Protein AF-A0A164ZZ01-F1 (afdb_monomer_lite)

Structure (mmCIF, N/CA/C/O backbone):
data_AF-A0A164ZZ01-F1
#
_entry.id   AF-A0A164ZZ01-F1
#
loop_
_atom_site.group_PDB
_atom_site.id
_atom_site.type_symbol
_atom_site.label_atom_id
_atom_site.label_alt_id
_atom_site.label_comp_id
_atom_site.label_asym_id
_atom_site.label_entity_id
_atom_site.label_seq_id
_atom_site.pdbx_PDB_ins_code
_atom_site.Cartn_x
_atom_site.Cartn_y
_atom_site.Cartn_z
_atom_site.occupancy
_atom_site.B_iso_or_equiv
_atom_site.auth_seq_id
_atom_site.auth_comp_id
_atom_site.auth_asym_id
_atom_site.auth_atom_id
_atom_site.pdbx_PDB_model_num
ATOM 1 N N . MET A 1 1 ? -37.940 -46.293 -14.835 1.00 43.34 1 MET A N 1
ATOM 2 C CA . MET A 1 1 ? -36.472 -46.206 -14.984 1.00 43.34 1 MET A CA 1
ATOM 3 C C . MET A 1 1 ? -36.149 -44.985 -15.825 1.00 43.34 1 MET A C 1
ATOM 5 O O . MET A 1 1 ? -36.596 -44.957 -16.956 1.00 43.34 1 MET A O 1
ATOM 9 N N . GLN A 1 2 ? -35.434 -44.001 -15.275 1.00 40.12 2 GLN A N 1
ATOM 10 C CA . GLN A 1 2 ? -34.323 -43.263 -15.903 1.00 40.12 2 GLN A CA 1
ATOM 11 C C . GLN A 1 2 ? -33.963 -42.081 -14.993 1.00 40.12 2 GLN A C 1
ATOM 13 O O . GLN A 1 2 ? -34.782 -41.224 -14.681 1.00 40.12 2 GLN A O 1
ATOM 18 N N . LYS A 1 3 ? -32.729 -42.126 -14.486 1.00 42.97 3 LYS A N 1
ATOM 19 C CA . LYS A 1 3 ? -32.091 -41.098 -13.666 1.00 42.97 3 LYS A CA 1
ATOM 20 C C . LYS A 1 3 ? -31.570 -40.012 -14.609 1.00 42.97 3 LYS A C 1
ATOM 22 O O . LYS A 1 3 ? -30.770 -40.336 -15.479 1.00 42.97 3 LYS A O 1
ATOM 27 N N . LEU A 1 4 ? -31.914 -38.751 -14.373 1.00 46.69 4 LEU A N 1
ATOM 28 C CA . LEU A 1 4 ? -31.167 -37.608 -14.900 1.00 46.69 4 LEU A CA 1
ATOM 29 C C . LEU A 1 4 ? -30.714 -36.758 -13.714 1.00 46.69 4 LEU A C 1
ATOM 31 O O . LEU A 1 4 ? -31.445 -35.939 -13.172 1.00 46.69 4 LEU A O 1
ATOM 35 N N . LYS A 1 5 ? -29.495 -37.054 -13.256 1.00 43.66 5 LYS A N 1
ATOM 36 C CA . LYS A 1 5 ? -28.729 -36.202 -12.349 1.00 43.66 5 LYS A CA 1
ATOM 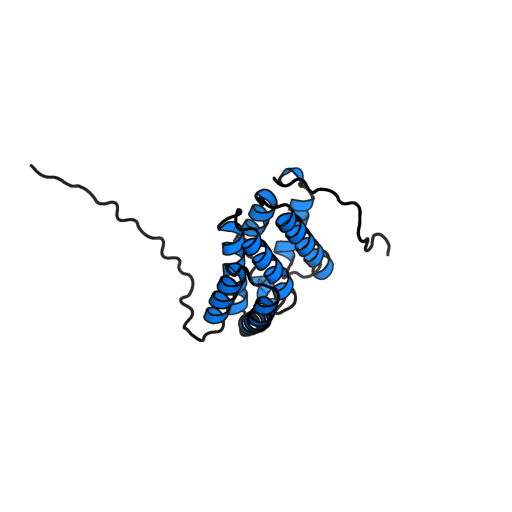37 C C . LYS A 1 5 ? -28.000 -35.186 -13.220 1.00 43.66 5 LYS A C 1
ATOM 39 O O . LYS A 1 5 ? -26.916 -35.481 -13.722 1.00 43.66 5 LYS A O 1
ATOM 44 N N . GLU A 1 6 ? -28.585 -34.013 -13.414 1.00 38.16 6 GLU A N 1
ATOM 45 C CA . GLU A 1 6 ? -27.848 -32.902 -14.003 1.00 38.16 6 GLU A CA 1
ATOM 46 C C . GLU A 1 6 ? -26.802 -32.417 -13.004 1.00 38.16 6 GLU A C 1
ATOM 48 O O . GLU A 1 6 ? -27.076 -31.865 -11.939 1.00 38.16 6 GLU A O 1
ATOM 53 N N . SER A 1 7 ? -25.558 -32.719 -13.352 1.00 38.09 7 SER A N 1
ATOM 54 C CA . SER A 1 7 ? -24.376 -32.244 -12.662 1.00 38.09 7 SER A CA 1
ATOM 55 C C . SER A 1 7 ? -24.237 -30.750 -12.919 1.00 38.09 7 SER A C 1
ATOM 57 O O . SER A 1 7 ? -23.853 -30.335 -14.013 1.00 38.09 7 SER A O 1
ATOM 59 N N . PHE A 1 8 ? -24.505 -29.936 -11.899 1.00 42.28 8 PHE A N 1
ATOM 60 C CA . PHE A 1 8 ? -24.096 -28.536 -11.883 1.00 42.28 8 PHE A CA 1
ATOM 61 C C . PHE A 1 8 ? -22.567 -28.475 -11.830 1.00 42.28 8 PHE A C 1
ATOM 63 O O . PHE A 1 8 ? -21.929 -28.437 -10.777 1.00 42.28 8 PHE A O 1
ATOM 70 N N . LYS A 1 9 ? -21.967 -28.517 -13.020 1.00 41.34 9 LYS A N 1
ATOM 71 C CA . LYS A 1 9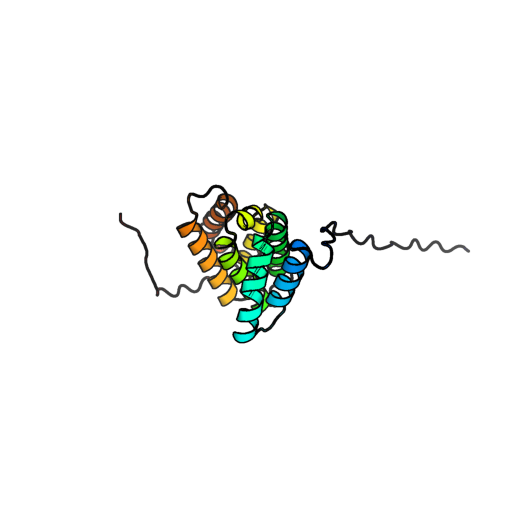 ? -20.549 -28.290 -13.252 1.00 41.34 9 LYS A CA 1
ATOM 72 C C . LYS A 1 9 ? -20.227 -26.871 -12.798 1.00 41.34 9 LYS A C 1
ATOM 74 O O . LYS A 1 9 ? -20.590 -25.893 -13.447 1.00 41.34 9 LYS A O 1
ATOM 79 N N . LYS A 1 10 ? -19.551 -26.803 -11.651 1.00 37.56 10 LYS A N 1
ATOM 80 C CA . LYS A 1 10 ? -18.859 -25.649 -11.076 1.00 37.56 10 LYS A CA 1
ATOM 81 C C . LYS A 1 10 ? -18.105 -24.921 -12.196 1.00 37.56 10 LYS A C 1
ATOM 83 O O . LYS A 1 10 ? -17.019 -25.334 -12.597 1.00 37.56 10 LYS A O 1
ATOM 88 N N . ARG A 1 11 ? -18.714 -23.868 -12.749 1.00 33.34 11 ARG A N 1
ATOM 89 C CA . ARG A 1 11 ? -18.047 -22.925 -13.650 1.00 33.34 11 ARG A CA 1
ATOM 90 C C . ARG A 1 11 ? -17.097 -22.122 -12.775 1.00 33.34 11 ARG A C 1
ATOM 92 O O . ARG A 1 11 ? -17.494 -21.159 -12.130 1.00 33.34 11 ARG A O 1
ATOM 99 N N . GLY A 1 12 ? -15.859 -22.603 -12.684 1.00 31.42 12 GLY A N 1
ATOM 100 C CA . GLY A 1 12 ? -14.754 -21.802 -12.191 1.00 31.42 12 GLY A CA 1
ATOM 101 C C . GLY A 1 12 ? -14.696 -20.546 -13.044 1.00 31.42 12 GLY A C 1
ATOM 102 O O . GLY A 1 12 ? -14.467 -20.631 -14.249 1.00 31.42 12 GLY A O 1
ATOM 103 N N . SER A 1 13 ? -14.980 -19.407 -12.418 1.00 36.00 13 SER A N 1
ATOM 104 C CA . SER A 1 13 ? -14.661 -18.097 -12.959 1.00 36.00 13 SER A CA 1
ATOM 105 C C . SER A 1 13 ? -13.179 -18.124 -13.305 1.00 36.00 13 SER A C 1
ATOM 107 O O . SER A 1 13 ? -12.333 -18.177 -12.414 1.00 36.00 13 SER A O 1
ATOM 109 N N . GLN A 1 14 ? -12.869 -18.193 -14.597 1.00 38.47 14 GLN A N 1
ATOM 110 C CA . GLN A 1 14 ? -11.520 -17.968 -15.076 1.00 38.47 14 GLN A CA 1
ATOM 111 C C . GLN A 1 14 ? -11.204 -16.511 -14.746 1.00 38.47 14 GLN A C 1
ATOM 113 O O . GLN A 1 14 ? -11.708 -15.598 -15.395 1.00 38.47 14 GLN A O 1
ATOM 118 N N . ASP A 1 15 ? -10.432 -16.300 -13.679 1.00 35.81 15 ASP A N 1
ATOM 119 C CA . ASP A 1 15 ? -9.693 -15.063 -13.471 1.00 35.81 15 ASP A CA 1
ATOM 120 C C . ASP A 1 15 ? -8.835 -14.863 -14.726 1.00 35.81 15 ASP A C 1
ATOM 122 O O . ASP A 1 15 ? -7.807 -15.516 -14.917 1.00 35.81 15 ASP A O 1
ATOM 126 N N . ILE A 1 16 ? -9.292 -13.981 -15.613 1.00 43.72 16 ILE A N 1
ATOM 127 C CA . ILE A 1 16 ? -8.494 -13.397 -16.691 1.00 43.72 16 ILE A CA 1
ATOM 128 C C . ILE A 1 16 ? -7.548 -12.392 -16.016 1.00 43.72 16 ILE A C 1
ATOM 130 O O . ILE A 1 16 ? -7.695 -11.179 -16.125 1.00 43.72 16 ILE A O 1
ATOM 134 N N . GLY A 1 17 ? -6.630 -12.914 -15.207 1.00 42.16 17 GLY A N 1
ATOM 135 C CA . GLY A 1 17 ? -5.393 -12.248 -14.842 1.00 42.16 17 GLY A CA 1
ATOM 136 C C . GLY A 1 17 ? -4.349 -12.754 -15.820 1.00 42.16 17 GLY A C 1
ATOM 137 O O . GLY A 1 17 ? -4.157 -13.965 -15.925 1.00 42.16 17 GLY A O 1
ATOM 138 N N . SER A 1 18 ? -3.769 -11.834 -16.586 1.00 46.38 18 SER A N 1
ATOM 139 C CA . SER A 1 18 ? -2.637 -12.041 -17.488 1.00 46.38 18 SER A CA 1
ATOM 140 C C . SER A 1 18 ? -1.753 -13.217 -17.046 1.00 46.38 18 SER A C 1
ATOM 142 O O . SER A 1 18 ? -1.205 -13.203 -15.944 1.00 46.38 18 SER A O 1
ATOM 144 N N . ARG A 1 19 ? -1.623 -14.260 -17.881 1.00 51.28 19 ARG A N 1
ATOM 145 C CA . ARG A 1 19 ? -0.542 -15.244 -17.720 1.00 51.28 19 ARG A CA 1
ATOM 146 C C . ARG A 1 19 ? 0.752 -14.526 -18.072 1.00 51.28 19 ARG A C 1
ATOM 148 O O . ARG A 1 19 ? 1.190 -14.573 -19.217 1.00 51.28 19 ARG A O 1
ATOM 155 N N . SER A 1 20 ? 1.326 -13.827 -17.105 1.00 53.22 20 SER A N 1
ATOM 156 C CA . SER A 1 20 ? 2.679 -13.312 -17.206 1.00 53.22 20 SER A CA 1
ATOM 157 C C . SER A 1 20 ? 3.626 -14.486 -17.460 1.00 53.22 20 SER A C 1
ATOM 159 O O . SER A 1 20 ? 3.575 -15.517 -16.782 1.00 53.22 20 SER A O 1
ATOM 161 N N . SER A 1 21 ? 4.438 -14.367 -18.509 1.00 58.34 21 SER A N 1
ATOM 162 C CA . SER A 1 21 ? 5.387 -15.414 -18.887 1.00 58.34 21 SER A CA 1
ATOM 163 C C . SER A 1 21 ? 6.488 -15.510 -17.822 1.00 58.34 21 SER A C 1
ATOM 165 O O . SER A 1 21 ? 6.903 -14.469 -17.302 1.00 58.34 21 SER A O 1
ATOM 167 N N . PRO A 1 22 ? 6.977 -16.713 -17.471 1.00 62.31 22 PRO A N 1
ATOM 168 C CA . PRO A 1 22 ? 8.126 -16.858 -16.577 1.00 62.31 22 PRO A CA 1
ATOM 169 C C . PRO A 1 22 ? 9.315 -16.030 -17.093 1.00 62.31 22 PRO A C 1
ATOM 171 O O . PRO A 1 22 ? 9.676 -16.166 -18.260 1.00 62.31 22 PRO A O 1
ATOM 174 N N . GLY A 1 23 ? 9.887 -15.161 -16.252 1.00 75.06 23 GLY A N 1
ATOM 175 C CA . GLY A 1 23 ? 10.978 -14.246 -16.627 1.00 75.06 23 GLY A CA 1
ATOM 176 C C . GLY A 1 23 ? 10.542 -12.901 -17.226 1.00 75.06 23 GLY A C 1
ATOM 177 O O . GLY A 1 23 ? 11.378 -12.177 -17.757 1.00 75.06 23 GLY A O 1
ATOM 178 N N . SER A 1 24 ? 9.247 -12.568 -17.176 1.00 91.12 24 SER A N 1
ATOM 179 C CA . SER A 1 24 ? 8.761 -11.201 -17.430 1.00 91.12 24 SER A CA 1
ATOM 180 C C . SER A 1 24 ? 8.698 -10.390 -16.128 1.00 9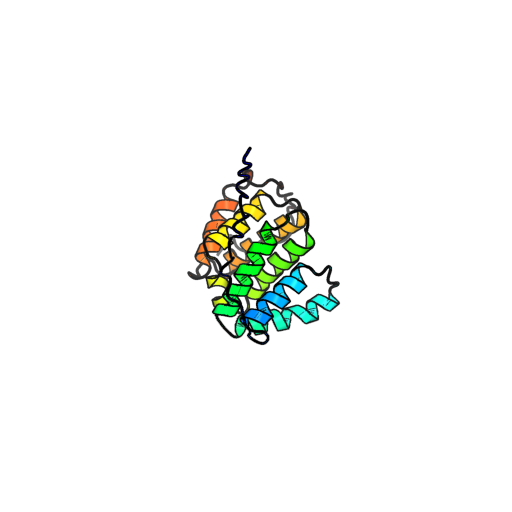1.12 24 SER A C 1
ATOM 182 O O . SER A 1 24 ? 8.375 -10.976 -15.088 1.00 91.12 24 SER A O 1
ATOM 184 N N . PRO A 1 25 ? 8.892 -9.055 -16.162 1.00 92.50 25 PRO A N 1
ATOM 185 C CA . PRO A 1 25 ? 8.758 -8.213 -14.972 1.00 92.50 25 PRO A CA 1
ATOM 186 C C . PRO A 1 25 ? 7.394 -8.338 -14.281 1.00 92.50 25 PRO A C 1
ATOM 188 O O . PRO A 1 25 ? 7.302 -8.328 -13.056 1.00 92.50 25 PRO A O 1
ATOM 191 N N . GLU A 1 26 ? 6.323 -8.534 -15.054 1.00 95.19 26 GLU A N 1
ATOM 192 C CA . GLU A 1 26 ? 4.970 -8.779 -14.550 1.00 95.19 26 GLU A CA 1
ATOM 193 C C . GLU A 1 26 ? 4.859 -10.121 -13.811 1.00 95.19 26 GLU A C 1
ATOM 195 O O . GLU A 1 26 ? 4.124 -10.246 -12.832 1.00 95.19 26 GLU A O 1
ATOM 200 N N . GLY A 1 27 ? 5.564 -11.153 -14.274 1.00 92.94 27 GLY A N 1
ATOM 201 C CA . GLY A 1 27 ? 5.607 -12.452 -13.601 1.00 92.94 27 GLY A CA 1
ATOM 202 C C . GLY A 1 27 ? 6.411 -12.381 -12.310 1.00 92.94 27 GLY A C 1
ATOM 203 O O . GLY A 1 27 ? 5.971 -12.873 -11.266 1.00 92.94 27 GLY A O 1
ATOM 204 N N . ASP A 1 28 ? 7.558 -11.714 -12.378 1.00 93.50 28 ASP A N 1
ATOM 205 C CA . ASP A 1 28 ? 8.488 -11.597 -11.264 1.00 93.50 28 ASP A CA 1
ATOM 206 C C . ASP A 1 28 ? 7.908 -10.740 -10.142 1.00 93.50 28 ASP A C 1
ATOM 208 O O . ASP A 1 28 ? 7.946 -11.153 -8.982 1.00 93.50 28 ASP A O 1
ATOM 212 N N . VAL A 1 29 ? 7.271 -9.607 -10.453 1.00 96.06 29 VAL A N 1
ATOM 213 C CA . VAL A 1 29 ? 6.630 -8.776 -9.426 1.00 96.06 29 VAL A CA 1
ATOM 214 C C . VAL A 1 29 ? 5.492 -9.528 -8.732 1.00 96.06 29 VAL A C 1
ATOM 216 O O . VAL A 1 29 ? 5.404 -9.517 -7.506 1.00 96.06 29 VAL A O 1
ATOM 219 N N . VAL A 1 30 ? 4.666 -10.277 -9.475 1.00 95.50 30 VAL A N 1
ATOM 220 C CA . VAL A 1 30 ? 3.573 -11.073 -8.892 1.00 95.50 30 VAL A CA 1
ATOM 221 C C . VAL A 1 30 ? 4.118 -12.154 -7.965 1.00 95.50 30 VAL A C 1
ATOM 223 O O . VAL A 1 30 ? 3.589 -12.347 -6.867 1.00 95.50 30 VAL A O 1
ATOM 226 N N . LYS A 1 31 ? 5.166 -12.862 -8.395 1.00 94.25 31 LYS A N 1
ATOM 227 C CA . LYS A 1 31 ? 5.814 -13.906 -7.598 1.00 94.25 31 LYS A CA 1
ATOM 228 C C . LYS A 1 31 ? 6.417 -13.319 -6.324 1.00 94.25 31 LYS A C 1
ATOM 230 O O . LYS A 1 31 ? 6.114 -13.806 -5.238 1.00 94.25 31 LYS A O 1
ATOM 235 N N . ASN A 1 32 ? 7.233 -12.276 -6.449 1.00 93.69 32 ASN A N 1
ATOM 236 C CA . ASN A 1 32 ? 7.980 -11.716 -5.329 1.00 93.69 32 ASN A CA 1
ATOM 237 C C . ASN A 1 32 ? 7.069 -11.013 -4.316 1.00 93.69 32 ASN A C 1
ATOM 239 O O . ASN A 1 32 ? 7.231 -11.242 -3.122 1.00 93.69 32 ASN A O 1
ATOM 243 N N . VAL A 1 33 ? 6.048 -10.265 -4.759 1.00 95.44 33 VAL A N 1
ATOM 244 C CA . VAL A 1 33 ? 5.060 -9.654 -3.849 1.00 95.44 33 VAL A CA 1
ATOM 245 C C . VAL A 1 33 ? 4.311 -10.724 -3.050 1.00 95.44 33 VAL A C 1
ATOM 247 O O . VAL A 1 33 ? 4.141 -10.578 -1.842 1.00 95.44 33 VAL A O 1
ATOM 250 N N . ARG A 1 34 ? 3.882 -11.826 -3.685 1.00 94.12 34 ARG A N 1
ATOM 251 C CA . ARG A 1 34 ? 3.205 -12.920 -2.963 1.00 94.12 34 ARG A CA 1
ATOM 252 C C . ARG A 1 34 ? 4.125 -13.580 -1.950 1.00 94.12 34 ARG A C 1
ATOM 254 O O . ARG A 1 34 ? 3.722 -13.729 -0.803 1.00 94.12 34 ARG A O 1
ATOM 261 N N . SER A 1 35 ? 5.338 -13.939 -2.364 1.00 92.50 35 SER A N 1
ATOM 262 C CA . SER A 1 35 ? 6.327 -14.546 -1.472 1.00 92.50 35 SER A CA 1
ATOM 263 C C . SER A 1 35 ? 6.625 -13.643 -0.279 1.00 92.50 35 SER A C 1
ATOM 265 O O . SER A 1 35 ? 6.585 -14.111 0.853 1.00 92.50 35 SER A O 1
ATOM 267 N N . PHE A 1 36 ? 6.823 -12.344 -0.512 1.00 92.44 36 PHE A N 1
ATOM 268 C CA . PHE A 1 36 ? 7.060 -11.368 0.546 1.00 92.44 36 PHE A CA 1
ATOM 269 C C . PHE A 1 36 ? 5.879 -11.277 1.522 1.00 92.44 36 PHE A C 1
ATOM 271 O O . PHE A 1 36 ? 6.056 -11.371 2.735 1.00 92.44 36 PHE A O 1
ATOM 278 N N . CYS A 1 37 ? 4.648 -11.175 1.019 1.00 93.19 37 CYS A N 1
ATOM 279 C CA . CYS A 1 37 ? 3.460 -11.114 1.870 1.00 93.19 37 CYS A CA 1
ATOM 280 C C . CYS A 1 37 ? 3.149 -12.432 2.601 1.00 93.19 37 CYS A C 1
ATOM 282 O O . CYS A 1 37 ? 2.541 -12.403 3.671 1.00 93.19 37 CYS A O 1
ATOM 284 N N . ASP A 1 38 ? 3.502 -13.587 2.037 1.00 89.25 38 ASP A N 1
ATOM 285 C CA . ASP A 1 38 ? 3.279 -14.891 2.671 1.00 89.25 38 ASP A CA 1
ATOM 286 C C . ASP A 1 38 ? 4.413 -15.302 3.619 1.00 89.25 38 ASP A C 1
ATOM 288 O O . ASP A 1 38 ? 4.202 -16.170 4.468 1.00 89.25 38 ASP A O 1
ATOM 292 N N . SER A 1 39 ? 5.585 -14.675 3.504 1.00 84.19 39 SER A N 1
ATOM 293 C CA . SER A 1 39 ? 6.708 -14.914 4.401 1.00 84.19 39 SER A CA 1
ATOM 294 C C . SER A 1 39 ? 6.414 -14.413 5.820 1.00 84.19 39 SER A C 1
ATOM 296 O O . SER A 1 39 ? 5.879 -13.323 6.026 1.00 84.19 39 SER A O 1
ATOM 298 N N . ASN A 1 40 ? 6.841 -15.190 6.816 1.00 68.38 40 ASN A N 1
ATOM 299 C CA . ASN A 1 40 ? 7.090 -14.688 8.172 1.00 68.38 40 ASN A CA 1
ATOM 300 C C . ASN A 1 40 ? 8.505 -14.088 8.246 1.00 68.38 40 ASN A C 1
ATOM 302 O O . ASN A 1 40 ? 9.191 -14.275 9.252 1.00 68.38 40 ASN A O 1
ATOM 306 N N . ALA A 1 41 ? 8.963 -13.480 7.145 1.00 55.00 41 ALA A N 1
ATOM 307 C CA . ALA A 1 41 ? 10.339 -13.057 6.952 1.00 55.00 41 ALA A CA 1
ATOM 308 C C . ALA A 1 41 ? 10.836 -12.325 8.198 1.00 55.00 41 ALA A C 1
ATOM 310 O O . ALA A 1 41 ? 10.277 -11.313 8.622 1.00 55.00 41 ALA A O 1
ATOM 311 N N . LYS A 1 42 ? 11.900 -12.870 8.794 1.00 58.06 42 LYS A N 1
ATOM 312 C CA . LYS A 1 42 ? 12.765 -12.088 9.675 1.00 58.06 42 LYS A CA 1
ATOM 313 C C . LYS A 1 42 ? 13.348 -10.946 8.829 1.00 58.06 42 LYS A C 1
ATOM 315 O O . LYS A 1 42 ? 13.456 -11.102 7.614 1.00 58.06 42 LYS A O 1
ATOM 320 N N . GLN A 1 43 ? 13.743 -9.840 9.460 1.00 59.53 43 GLN A N 1
ATOM 321 C CA . GLN A 1 43 ? 14.315 -8.652 8.794 1.00 59.53 43 GLN A CA 1
ATOM 322 C C . GLN A 1 43 ? 15.321 -8.978 7.668 1.00 59.53 43 GLN A C 1
ATOM 324 O O . GLN A 1 43 ? 15.368 -8.282 6.661 1.00 59.53 43 GLN A O 1
ATOM 329 N N . ASP A 1 44 ? 16.081 -10.065 7.798 1.00 59.09 44 ASP A N 1
ATOM 330 C CA . ASP A 1 44 ? 17.103 -10.473 6.830 1.00 59.09 44 ASP A CA 1
ATOM 331 C C . ASP A 1 44 ? 16.538 -10.934 5.470 1.00 59.09 44 ASP A C 1
ATOM 333 O O . ASP A 1 44 ? 17.163 -10.717 4.434 1.00 59.09 44 ASP A O 1
ATOM 337 N N . GLU A 1 45 ? 15.351 -11.551 5.438 1.00 61.62 45 GLU A N 1
ATOM 338 C CA . GLU A 1 45 ? 14.705 -11.975 4.185 1.00 61.62 45 GLU A CA 1
ATOM 339 C C . GLU A 1 45 ? 14.036 -10.791 3.469 1.00 61.62 45 GLU A C 1
ATOM 341 O O . GLU A 1 45 ? 14.017 -10.740 2.239 1.00 61.62 45 GLU A O 1
ATOM 346 N N . GLU A 1 46 ? 13.547 -9.800 4.220 1.00 63.47 46 GLU A N 1
ATOM 347 C CA . GLU A 1 46 ? 12.986 -8.554 3.680 1.00 63.47 46 GLU A CA 1
ATOM 348 C C . GLU A 1 46 ? 14.010 -7.796 2.820 1.00 63.47 46 GLU A C 1
ATOM 350 O O . GLU A 1 46 ? 13.674 -7.332 1.726 1.00 63.47 46 GLU A O 1
ATOM 355 N N . ILE A 1 47 ? 15.279 -7.777 3.245 1.00 68.94 47 ILE A N 1
ATOM 356 C CA . ILE A 1 47 ? 16.391 -7.161 2.501 1.00 68.94 47 ILE A CA 1
ATOM 357 C C . ILE A 1 47 ? 16.548 -7.779 1.100 1.00 68.94 47 ILE A C 1
ATOM 359 O O . ILE A 1 47 ? 16.923 -7.079 0.160 1.00 68.94 47 ILE A O 1
ATOM 363 N N . LEU A 1 48 ? 16.232 -9.068 0.931 1.00 78.88 48 LEU A N 1
ATOM 364 C CA . LEU A 1 48 ? 16.365 -9.759 -0.355 1.00 78.88 48 LEU A CA 1
ATOM 365 C C . LEU A 1 48 ? 15.200 -9.467 -1.307 1.00 78.88 48 LEU A C 1
ATOM 367 O O . LEU A 1 48 ? 15.403 -9.382 -2.517 1.00 78.88 48 LEU A O 1
ATOM 371 N N . PHE A 1 49 ? 13.978 -9.323 -0.787 1.00 81.62 49 PHE A N 1
ATOM 372 C CA . PHE A 1 49 ? 12.788 -9.157 -1.626 1.00 81.62 49 PHE A CA 1
ATOM 373 C C . PHE A 1 49 ? 12.595 -7.725 -2.115 1.00 81.62 49 PHE A C 1
ATOM 375 O O . PHE A 1 49 ? 12.219 -7.526 -3.272 1.00 81.62 49 PHE A O 1
ATOM 382 N N . LEU A 1 50 ? 12.814 -6.728 -1.253 1.00 89.56 50 LEU A N 1
ATOM 383 C CA . LEU A 1 50 ? 12.406 -5.353 -1.547 1.00 89.56 50 LEU A CA 1
ATOM 384 C C . LEU A 1 50 ? 13.089 -4.757 -2.791 1.00 89.56 50 LEU A C 1
ATOM 386 O O . LEU A 1 50 ? 12.359 -4.243 -3.643 1.00 89.56 50 LEU A O 1
ATOM 390 N N . PRO A 1 51 ? 14.422 -4.865 -2.981 1.00 91.94 51 PRO A N 1
ATOM 391 C CA . PRO A 1 51 ? 15.067 -4.347 -4.188 1.00 91.94 51 PRO A CA 1
ATOM 392 C C . PRO A 1 51 ? 14.521 -5.000 -5.462 1.00 91.94 51 PRO A C 1
ATOM 394 O O . PRO A 1 51 ? 14.226 -4.307 -6.431 1.00 91.94 51 PRO A O 1
ATOM 397 N N . VAL A 1 52 ? 14.297 -6.318 -5.427 1.00 92.69 52 VAL A N 1
ATOM 398 C CA . VAL A 1 52 ? 13.798 -7.095 -6.573 1.00 92.69 52 VAL A CA 1
ATOM 399 C C . VAL A 1 52 ? 12.355 -6.721 -6.919 1.00 92.69 52 VAL A C 1
ATOM 401 O O . VAL A 1 52 ? 12.001 -6.617 -8.092 1.00 92.69 52 VAL A O 1
ATOM 404 N N . ILE A 1 53 ? 11.503 -6.496 -5.913 1.00 95.81 53 ILE A N 1
ATOM 405 C CA . ILE A 1 53 ? 10.118 -6.058 -6.130 1.00 95.81 53 ILE A CA 1
ATOM 406 C C . ILE A 1 53 ? 10.091 -4.663 -6.759 1.00 95.81 53 ILE A C 1
ATOM 408 O O . ILE A 1 53 ? 9.347 -4.450 -7.717 1.00 95.81 53 ILE A O 1
ATOM 412 N N . VAL A 1 54 ? 10.893 -3.730 -6.238 1.00 96.44 54 VAL A N 1
ATOM 413 C CA . VAL A 1 54 ? 10.977 -2.359 -6.762 1.00 96.44 54 VAL A CA 1
ATOM 414 C C . VAL A 1 54 ? 11.510 -2.360 -8.192 1.00 96.44 54 VAL A C 1
ATOM 416 O O . VAL A 1 54 ? 10.922 -1.706 -9.052 1.00 96.44 54 VAL A O 1
ATOM 419 N N . GLU A 1 55 ? 12.564 -3.125 -8.477 1.00 95.81 55 GLU A N 1
ATOM 420 C CA . GLU A 1 55 ? 13.125 -3.264 -9.823 1.00 95.81 55 GLU A CA 1
ATOM 421 C C . GLU A 1 55 ? 12.083 -3.812 -10.809 1.00 95.81 55 GLU A C 1
ATOM 423 O O . GLU A 1 55 ? 11.812 -3.188 -11.837 1.00 95.81 55 GLU A O 1
ATOM 428 N N . ALA A 1 56 ? 11.415 -4.918 -10.461 1.00 96.00 56 ALA A N 1
ATOM 429 C CA . ALA A 1 56 ? 10.393 -5.521 -11.313 1.00 96.00 56 ALA A CA 1
ATOM 430 C C . ALA A 1 56 ? 9.194 -4.583 -11.541 1.00 96.00 56 ALA A C 1
ATOM 432 O O . ALA A 1 56 ? 8.710 -4.460 -12.665 1.00 96.00 56 ALA A O 1
ATOM 433 N N . ALA A 1 57 ? 8.733 -3.879 -10.501 1.00 97.25 57 ALA A N 1
ATOM 434 C CA . ALA A 1 57 ? 7.655 -2.898 -10.618 1.00 97.25 57 ALA A CA 1
ATOM 435 C C . ALA A 1 57 ? 8.062 -1.674 -11.458 1.00 97.25 57 ALA A C 1
ATOM 437 O O . ALA A 1 57 ? 7.223 -1.109 -12.159 1.00 97.25 57 ALA A O 1
ATOM 438 N N . SER A 1 58 ? 9.333 -1.271 -11.407 1.00 96.00 58 SER A N 1
ATOM 439 C CA . SER A 1 58 ? 9.865 -0.126 -12.160 1.00 96.00 58 SER A CA 1
ATOM 440 C C . SER A 1 58 ? 10.094 -0.434 -13.637 1.00 96.00 58 SER A C 1
ATOM 442 O O . SER A 1 58 ? 10.087 0.479 -14.461 1.00 96.00 58 SER A O 1
ATOM 444 N N . ALA A 1 59 ? 10.269 -1.710 -13.985 1.00 96.50 59 ALA A N 1
ATOM 445 C CA . ALA A 1 59 ? 10.563 -2.137 -15.348 1.00 96.50 59 ALA A CA 1
ATOM 446 C C . ALA A 1 59 ? 9.422 -1.858 -16.343 1.00 96.50 59 ALA A C 1
ATOM 448 O O . ALA A 1 59 ? 9.679 -1.663 -17.532 1.00 96.50 59 ALA A O 1
ATOM 449 N N . SER A 1 60 ? 8.160 -1.830 -15.895 1.00 95.62 60 SER A N 1
ATOM 450 C CA . SER A 1 60 ? 7.033 -1.461 -16.757 1.00 95.62 60 SER A CA 1
ATOM 451 C C . SER A 1 60 ? 5.826 -0.929 -15.961 1.00 95.62 60 SER A C 1
ATOM 453 O O . SER A 1 60 ? 5.567 -1.372 -14.838 1.00 95.62 60 SER A O 1
ATOM 455 N N . PRO A 1 61 ? 4.995 -0.039 -16.545 1.00 94.75 61 PRO A N 1
ATOM 456 C CA . PRO A 1 61 ? 3.730 0.370 -15.927 1.00 94.75 61 PRO A CA 1
ATOM 457 C C . PRO A 1 61 ? 2.762 -0.799 -15.684 1.00 94.75 61 PRO A C 1
ATOM 459 O O . PRO A 1 61 ? 1.942 -0.748 -14.767 1.00 94.75 61 PRO A O 1
ATOM 462 N N . THR A 1 62 ? 2.840 -1.850 -16.505 1.00 95.94 62 THR A N 1
ATOM 463 C CA . THR A 1 62 ? 2.018 -3.055 -16.349 1.00 95.94 62 THR A CA 1
ATOM 464 C C . THR A 1 62 ? 2.456 -3.846 -15.120 1.00 95.94 62 THR A C 1
ATOM 466 O O . THR A 1 62 ? 1.601 -4.249 -14.336 1.00 95.94 62 THR A O 1
ATOM 469 N N . ALA A 1 63 ? 3.761 -3.993 -14.887 1.00 97.56 63 ALA A N 1
ATOM 470 C CA . ALA A 1 63 ? 4.295 -4.660 -13.705 1.00 97.56 63 ALA A CA 1
ATO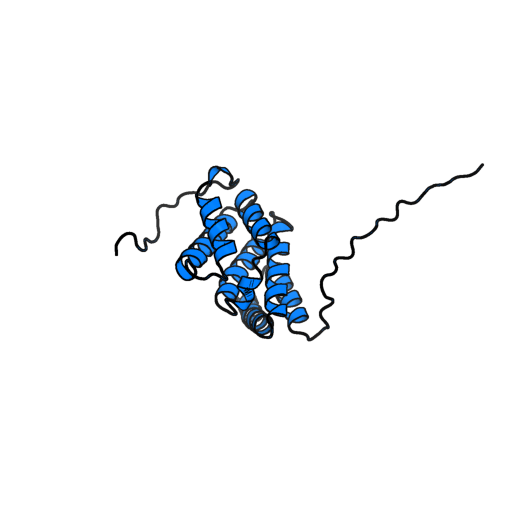M 471 C C . ALA A 1 63 ? 3.917 -3.913 -12.415 1.00 97.56 63 ALA A C 1
ATOM 473 O O . ALA A 1 63 ? 3.411 -4.525 -11.474 1.00 97.56 63 ALA A O 1
ATOM 474 N N . ALA A 1 64 ? 4.033 -2.581 -12.392 1.00 97.88 64 ALA A N 1
ATOM 475 C CA . ALA A 1 64 ? 3.560 -1.774 -11.263 1.00 97.88 64 ALA A CA 1
ATOM 476 C C . ALA A 1 64 ? 2.057 -1.987 -10.976 1.00 97.88 64 ALA A C 1
ATOM 478 O O . ALA A 1 64 ? 1.636 -2.103 -9.820 1.00 97.88 64 ALA A O 1
ATOM 479 N N . LYS A 1 65 ? 1.236 -2.104 -12.027 1.00 96.75 65 LYS A N 1
ATOM 480 C CA . LYS A 1 65 ? -0.201 -2.386 -11.899 1.00 96.75 65 LYS A CA 1
ATOM 481 C C . LYS A 1 65 ? -0.481 -3.801 -11.383 1.00 96.75 65 LYS A C 1
ATOM 483 O O . LYS A 1 65 ? -1.387 -3.978 -10.567 1.00 96.75 65 LYS A O 1
ATOM 488 N N . GLU A 1 66 ? 0.286 -4.796 -11.819 1.00 97.81 66 GLU A N 1
ATOM 489 C CA . GLU A 1 66 ? 0.203 -6.163 -11.293 1.00 97.81 66 GLU A CA 1
ATOM 490 C C . GLU A 1 66 ? 0.608 -6.221 -9.810 1.00 97.81 66 GLU A C 1
ATOM 492 O O . GLU A 1 66 ? -0.052 -6.899 -9.017 1.00 97.81 66 GLU A O 1
ATOM 497 N N . ALA A 1 67 ? 1.602 -5.434 -9.383 1.00 98.19 67 ALA A N 1
ATOM 498 C CA . ALA A 1 67 ? 1.946 -5.290 -7.967 1.00 98.19 67 ALA A CA 1
ATOM 499 C C . ALA A 1 67 ? 0.748 -4.775 -7.151 1.00 98.19 67 ALA A C 1
ATOM 501 O O . ALA A 1 67 ? 0.345 -5.403 -6.168 1.00 98.19 67 ALA A O 1
ATOM 502 N N . ALA A 1 68 ? 0.112 -3.686 -7.602 1.00 98.31 68 ALA A N 1
ATOM 503 C CA . ALA A 1 68 ? -1.082 -3.132 -6.960 1.00 98.31 68 ALA A CA 1
ATOM 504 C C . ALA A 1 68 ? -2.237 -4.151 -6.920 1.00 98.31 68 ALA A C 1
ATOM 506 O O . ALA A 1 68 ? -2.933 -4.280 -5.906 1.00 98.31 68 ALA A O 1
ATOM 507 N N . TYR A 1 69 ? -2.416 -4.927 -7.996 1.00 98.06 69 TYR A N 1
ATOM 508 C CA . TYR A 1 69 ? -3.406 -6.002 -8.067 1.00 98.06 69 TYR A CA 1
ATOM 509 C C . TYR A 1 69 ? -3.173 -7.091 -7.011 1.00 98.06 69 TYR A C 1
ATOM 511 O O . TYR A 1 69 ? -4.127 -7.536 -6.364 1.00 98.06 69 TYR A O 1
ATOM 519 N N . VAL A 1 70 ? -1.930 -7.533 -6.824 1.00 98.00 70 VAL A N 1
ATOM 520 C CA . VAL A 1 70 ? -1.602 -8.557 -5.827 1.00 98.00 70 VAL A CA 1
ATOM 521 C C . VAL A 1 70 ? -1.760 -8.002 -4.413 1.00 98.00 70 VAL A C 1
ATOM 523 O O . VAL A 1 70 ? -2.416 -8.645 -3.593 1.00 98.00 70 VAL A O 1
ATOM 526 N N . ILE A 1 71 ? -1.251 -6.797 -4.145 1.00 98.31 71 ILE A N 1
ATOM 527 C CA . ILE A 1 71 ? -1.346 -6.134 -2.835 1.00 98.31 71 ILE A CA 1
ATOM 528 C C . ILE A 1 71 ? -2.803 -6.043 -2.379 1.00 98.31 71 ILE A C 1
ATOM 530 O O . ILE A 1 71 ? -3.138 -6.525 -1.296 1.00 98.31 71 ILE A O 1
ATOM 534 N N . ARG A 1 72 ? -3.715 -5.533 -3.222 1.00 97.75 72 ARG A N 1
ATOM 535 C CA . ARG A 1 72 ? -5.134 -5.430 -2.834 1.00 97.75 72 ARG A CA 1
ATOM 536 C C . ARG A 1 72 ? -5.768 -6.787 -2.532 1.00 97.75 72 ARG A C 1
ATOM 538 O O . ARG A 1 72 ? -6.655 -6.871 -1.691 1.00 97.75 72 ARG A O 1
ATOM 545 N N . LYS A 1 73 ? -5.337 -7.855 -3.217 1.00 97.44 73 LYS A N 1
ATOM 546 C CA . LYS A 1 73 ? -5.836 -9.215 -2.970 1.00 97.44 73 LYS A CA 1
ATOM 547 C C . LYS A 1 73 ? -5.333 -9.732 -1.630 1.00 97.44 73 LYS A C 1
ATOM 549 O O . LYS A 1 73 ? -6.115 -10.353 -0.922 1.00 97.44 73 LYS A O 1
ATOM 554 N N . VAL A 1 74 ? -4.078 -9.460 -1.272 1.00 96.44 74 VAL A N 1
ATOM 555 C CA . VAL A 1 74 ? -3.517 -9.826 0.036 1.00 96.44 74 VAL A CA 1
ATOM 556 C C . VAL A 1 74 ? -4.278 -9.131 1.164 1.00 96.44 74 VAL A C 1
ATOM 558 O O . VAL A 1 74 ? -4.694 -9.810 2.101 1.00 96.44 74 VAL A O 1
ATOM 561 N N . LEU A 1 75 ? -4.537 -7.825 1.038 1.00 96.19 75 LEU A N 1
ATOM 562 C CA . LEU A 1 75 ? -5.230 -7.033 2.061 1.00 96.19 75 LEU A CA 1
ATOM 563 C C . LEU A 1 75 ? -6.592 -7.617 2.470 1.00 96.19 75 LEU A C 1
ATOM 565 O O . LEU A 1 75 ? -6.913 -7.644 3.657 1.00 96.19 75 LEU A O 1
ATOM 569 N N . VAL A 1 76 ? -7.368 -8.114 1.500 1.00 95.00 76 VAL A N 1
ATOM 570 C CA . VAL A 1 76 ? -8.745 -8.600 1.722 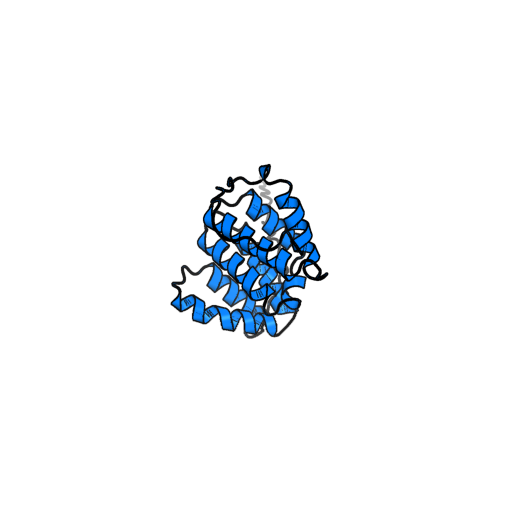1.00 95.00 76 VAL A CA 1
ATOM 571 C C . VAL A 1 76 ? -8.872 -10.123 1.830 1.00 95.00 76 VAL A C 1
ATOM 573 O O . VAL A 1 76 ? -9.968 -10.622 2.075 1.00 95.00 76 VAL A O 1
ATOM 576 N N . LYS A 1 77 ? -7.793 -10.890 1.610 1.00 91.06 77 LYS A N 1
ATOM 577 C CA . LYS A 1 77 ? -7.853 -12.364 1.552 1.00 91.06 77 LYS A CA 1
ATOM 578 C C . LYS A 1 77 ? -8.210 -12.984 2.899 1.00 91.06 77 LYS A C 1
ATOM 580 O O . LYS A 1 77 ? -9.065 -13.861 2.954 1.00 91.06 77 LYS A O 1
ATOM 585 N N . ASP A 1 78 ? -7.515 -12.573 3.956 1.00 84.75 78 ASP A N 1
ATOM 586 C CA . ASP A 1 78 ? -7.711 -13.102 5.303 1.00 84.75 78 ASP A CA 1
ATOM 587 C C . ASP A 1 78 ? -7.218 -12.096 6.352 1.00 84.75 78 ASP A C 1
ATOM 589 O O . ASP A 1 78 ? -6.020 -11.984 6.610 1.00 84.75 78 ASP A O 1
ATOM 593 N N . ALA A 1 79 ? -8.156 -11.390 6.989 1.00 80.44 79 ALA A N 1
ATOM 594 C CA . ALA A 1 79 ? -7.858 -10.406 8.031 1.00 80.44 79 ALA A CA 1
ATOM 595 C C . ALA A 1 79 ? -7.270 -11.014 9.320 1.00 80.44 79 ALA A C 1
ATOM 597 O O . ALA A 1 79 ? -6.890 -10.274 10.222 1.00 80.44 79 ALA A O 1
ATOM 598 N N . SER A 1 80 ? -7.209 -12.347 9.461 1.00 82.38 80 SER A N 1
ATOM 599 C CA . SER A 1 80 ? -6.488 -12.978 10.574 1.00 82.38 80 SER A CA 1
ATOM 600 C C . SER A 1 80 ? -4.968 -12.974 10.368 1.00 82.38 80 SER A C 1
ATOM 602 O O . SER A 1 80 ? -4.231 -12.967 11.354 1.00 82.38 80 SER A O 1
ATOM 604 N N . ARG A 1 81 ? -4.488 -12.882 9.119 1.00 86.31 81 ARG A N 1
ATOM 605 C CA . ARG A 1 81 ? -3.059 -12.878 8.769 1.00 86.31 81 ARG A CA 1
ATOM 606 C C . ARG A 1 81 ? -2.465 -11.470 8.862 1.00 86.31 81 ARG A C 1
ATOM 608 O O . ARG A 1 81 ? -2.152 -10.853 7.843 1.00 86.31 81 ARG A O 1
ATOM 615 N N . SER A 1 82 ? -2.289 -10.986 10.094 1.00 88.06 82 SER A N 1
ATOM 616 C CA . SER A 1 82 ? -1.735 -9.654 10.395 1.00 88.06 82 SER A CA 1
ATOM 617 C C . SER A 1 82 ? -0.435 -9.369 9.649 1.00 88.06 82 SER A C 1
ATOM 619 O O . SER A 1 82 ? -0.313 -8.316 9.032 1.00 88.06 82 SER A O 1
ATOM 621 N N . GLN A 1 83 ? 0.502 -10.322 9.649 1.00 90.94 83 GLN A N 1
ATOM 622 C CA . GLN A 1 83 ? 1.803 -10.157 9.000 1.00 90.94 83 GLN A CA 1
ATOM 623 C C . GLN A 1 83 ? 1.670 -9.934 7.490 1.00 90.94 83 GLN A C 1
ATOM 625 O O . GLN A 1 83 ? 2.294 -9.036 6.937 1.00 90.94 83 GLN A O 1
ATOM 630 N N . SER A 1 84 ? 0.803 -10.696 6.819 1.00 93.38 84 SER A N 1
ATOM 631 C CA . SER A 1 84 ? 0.589 -10.540 5.379 1.00 93.38 84 SER A CA 1
ATOM 632 C C . SER A 1 84 ? -0.015 -9.182 5.029 1.00 93.38 84 SER A C 1
ATOM 634 O O . SER A 1 84 ? 0.393 -8.570 4.043 1.00 93.38 84 SER A O 1
ATOM 636 N N . GLN A 1 85 ? -0.958 -8.688 5.839 1.00 94.38 85 GLN A N 1
ATOM 637 C CA . GLN A 1 85 ? -1.519 -7.347 5.661 1.00 94.38 85 GLN A CA 1
ATOM 638 C C . GLN A 1 85 ? -0.474 -6.263 5.938 1.00 94.38 85 GLN A C 1
ATOM 640 O O . GLN A 1 85 ? -0.359 -5.327 5.154 1.00 94.38 85 GLN A O 1
ATOM 645 N N . TYR A 1 86 ? 0.322 -6.416 6.997 1.00 94.75 86 TYR A N 1
ATOM 646 C CA . TYR A 1 86 ? 1.413 -5.503 7.329 1.00 94.75 86 TYR A CA 1
ATOM 647 C C . TYR A 1 86 ? 2.422 -5.392 6.178 1.00 94.75 86 TYR A C 1
ATOM 649 O O . TYR A 1 86 ? 2.696 -4.294 5.699 1.00 94.75 86 TYR A O 1
ATOM 657 N N . ASN A 1 87 ? 2.889 -6.530 5.657 1.00 94.69 87 ASN A N 1
ATOM 658 C CA . ASN A 1 87 ? 3.815 -6.584 4.525 1.00 94.69 87 ASN A CA 1
ATOM 659 C C . ASN A 1 87 ? 3.201 -5.942 3.270 1.00 94.69 87 ASN A C 1
ATOM 661 O O . ASN A 1 87 ? 3.871 -5.206 2.551 1.00 94.69 87 ASN A O 1
ATOM 665 N N . ALA A 1 88 ? 1.909 -6.165 3.013 1.00 96.81 88 ALA A N 1
ATOM 666 C CA . ALA A 1 88 ? 1.213 -5.518 1.903 1.00 96.81 88 ALA A CA 1
ATOM 667 C C . ALA A 1 88 ? 1.144 -3.988 2.066 1.00 96.81 88 ALA A C 1
ATOM 669 O O . ALA A 1 88 ? 1.371 -3.270 1.096 1.00 96.81 88 ALA A O 1
ATOM 670 N N . ILE A 1 89 ? 0.876 -3.482 3.275 1.00 97.38 89 ILE A N 1
ATOM 671 C CA . ILE A 1 89 ? 0.852 -2.039 3.581 1.00 97.38 89 ILE A CA 1
ATOM 672 C C . ILE A 1 89 ? 2.246 -1.423 3.428 1.00 97.38 89 ILE A C 1
ATOM 674 O O . ILE A 1 89 ? 2.385 -0.339 2.862 1.00 97.38 89 ILE A O 1
ATOM 678 N N . MET A 1 90 ? 3.287 -2.135 3.858 1.00 95.25 90 MET A N 1
ATOM 679 C CA . MET A 1 90 ? 4.670 -1.708 3.665 1.00 95.25 90 MET A CA 1
ATOM 680 C C . MET A 1 90 ? 4.995 -1.525 2.177 1.00 95.25 90 MET A C 1
ATOM 682 O O . MET A 1 90 ? 5.539 -0.492 1.787 1.00 95.25 90 MET A O 1
ATOM 686 N N . LEU A 1 91 ? 4.585 -2.476 1.330 1.00 97.38 91 LEU A N 1
ATOM 687 C CA . LEU A 1 91 ? 4.757 -2.356 -0.117 1.00 97.38 91 LEU A CA 1
ATOM 688 C C . LEU A 1 91 ? 3.978 -1.179 -0.714 1.00 97.38 91 LEU A C 1
ATOM 690 O O . LEU A 1 91 ? 4.462 -0.579 -1.666 1.00 97.38 91 LEU A O 1
ATOM 694 N N . ILE A 1 92 ? 2.815 -0.804 -0.164 1.00 98.31 92 ILE A N 1
ATOM 695 C CA . ILE A 1 92 ? 2.101 0.406 -0.610 1.00 98.31 92 ILE A CA 1
ATOM 696 C C . ILE A 1 92 ? 2.981 1.633 -0.416 1.00 98.31 92 ILE A C 1
ATOM 698 O O . ILE A 1 92 ? 3.111 2.424 -1.348 1.00 98.31 92 ILE A O 1
ATOM 702 N N . ARG A 1 93 ? 3.597 1.788 0.761 1.00 96.81 93 ARG A N 1
ATOM 703 C CA . ARG A 1 93 ? 4.481 2.921 1.046 1.00 96.81 93 ARG A CA 1
ATOM 704 C C . ARG A 1 93 ? 5.681 2.930 0.100 1.00 96.81 93 ARG A C 1
ATOM 706 O O . ARG A 1 93 ? 5.864 3.902 -0.624 1.00 96.81 93 ARG A O 1
ATOM 713 N N . ILE A 1 94 ? 6.423 1.822 0.048 1.00 96.88 94 ILE A N 1
ATOM 714 C CA . ILE A 1 94 ? 7.648 1.706 -0.756 1.00 96.88 94 ILE A CA 1
ATOM 715 C C . ILE A 1 94 ? 7.354 1.949 -2.239 1.00 96.88 94 ILE A C 1
ATOM 717 O O . ILE A 1 94 ? 8.017 2.767 -2.870 1.00 96.88 94 ILE A O 1
ATOM 721 N N . LEU A 1 95 ? 6.332 1.291 -2.797 1.00 98.00 95 LEU A N 1
ATOM 722 C CA . LEU A 1 95 ? 6.022 1.404 -4.223 1.00 98.00 95 LEU A CA 1
ATOM 723 C C . LEU A 1 95 ? 5.416 2.758 -4.606 1.00 98.00 95 LEU A C 1
ATOM 725 O O . LEU A 1 95 ? 5.558 3.188 -5.750 1.00 98.00 95 LEU A O 1
ATOM 729 N N . SER A 1 96 ? 4.793 3.456 -3.653 1.00 97.88 96 SER A N 1
ATOM 730 C CA . SER A 1 96 ? 4.351 4.847 -3.831 1.00 97.88 96 SER A CA 1
ATOM 731 C C . SER A 1 96 ? 5.510 5.840 -3.885 1.00 97.88 96 SER A C 1
ATOM 733 O O . SER A 1 96 ? 5.353 6.926 -4.435 1.00 97.88 96 SER A O 1
ATOM 735 N N . GLU A 1 97 ? 6.675 5.474 -3.357 1.00 95.75 97 GLU A N 1
ATOM 736 C CA . GLU A 1 97 ? 7.901 6.262 -3.485 1.00 95.75 97 GLU A CA 1
ATOM 737 C C . GLU A 1 97 ? 8.704 5.827 -4.717 1.00 95.75 97 GLU A C 1
ATOM 739 O O . GLU A 1 97 ? 9.224 6.670 -5.447 1.00 95.75 97 GLU A O 1
ATOM 744 N N . ASN A 1 98 ? 8.757 4.521 -4.992 1.00 94.12 98 ASN A N 1
ATOM 745 C CA . ASN A 1 98 ? 9.452 3.946 -6.136 1.00 94.12 98 ASN A CA 1
ATOM 746 C C . ASN A 1 98 ? 8.767 2.644 -6.605 1.00 94.12 98 ASN A C 1
ATOM 748 O O . ASN A 1 98 ? 8.855 1.639 -5.901 1.00 94.12 98 ASN A O 1
ATOM 752 N N . PRO A 1 99 ? 8.089 2.628 -7.770 1.00 94.88 99 PRO A N 1
ATOM 753 C CA . PRO A 1 99 ? 8.231 3.574 -8.887 1.00 94.88 99 PRO A CA 1
ATOM 754 C C . PRO A 1 99 ? 7.326 4.816 -8.821 1.00 94.88 99 PRO A C 1
ATOM 756 O O . PRO A 1 99 ? 7.242 5.579 -9.785 1.00 94.88 99 PRO A O 1
ATOM 759 N N . GLY A 1 100 ? 6.594 5.015 -7.727 1.00 95.62 100 GLY A N 1
ATOM 760 C CA . GLY A 1 100 ? 5.759 6.190 -7.503 1.00 95.62 100 GLY A CA 1
ATOM 761 C C . GLY A 1 100 ? 4.569 6.282 -8.457 1.00 95.62 100 GLY A C 1
ATOM 762 O O . GLY A 1 100 ? 3.689 5.418 -8.386 1.00 95.62 100 GLY A O 1
ATOM 763 N N . PRO A 1 101 ? 4.489 7.281 -9.361 1.00 95.12 101 PRO A N 1
ATOM 764 C CA . PRO A 1 101 ? 3.320 7.469 -10.223 1.00 95.12 101 PRO A CA 1
ATOM 765 C C . PRO A 1 101 ? 2.914 6.226 -11.030 1.00 95.12 101 PRO A C 1
ATOM 767 O O . PRO A 1 101 ? 1.726 6.003 -11.262 1.00 95.12 101 PRO A O 1
ATOM 770 N N . ALA A 1 102 ? 3.869 5.382 -11.444 1.00 95.38 102 ALA A N 1
ATOM 771 C CA . ALA A 1 102 ? 3.554 4.144 -12.163 1.00 95.38 102 ALA A CA 1
ATOM 772 C C . ALA A 1 102 ? 2.745 3.158 -11.302 1.00 95.38 102 ALA A C 1
ATOM 774 O O . ALA A 1 102 ? 1.801 2.545 -11.800 1.00 95.38 102 ALA A O 1
ATOM 775 N N . PHE A 1 103 ? 3.071 3.055 -10.011 1.00 98.12 103 PHE A N 1
ATOM 776 C CA . PHE A 1 103 ? 2.330 2.247 -9.045 1.00 98.12 103 PHE A CA 1
ATOM 777 C C . PHE A 1 103 ? 0.999 2.896 -8.662 1.00 98.12 103 PHE A C 1
ATOM 779 O O . PHE A 1 103 ? -0.026 2.217 -8.642 1.00 98.12 103 PHE A O 1
ATOM 786 N N . ALA A 1 104 ? 0.985 4.214 -8.441 1.00 97.38 104 ALA A N 1
ATOM 787 C CA . ALA A 1 104 ? -0.211 4.947 -8.026 1.00 97.38 104 ALA A CA 1
ATOM 788 C C . ALA A 1 104 ? -1.355 4.889 -9.056 1.00 97.38 104 ALA A C 1
ATOM 790 O O . ALA A 1 104 ? -2.527 4.856 -8.685 1.00 97.38 104 ALA A O 1
ATOM 791 N N . ARG A 1 105 ? -1.051 4.734 -10.354 1.00 96.25 105 ARG A N 1
ATOM 792 C CA . ARG A 1 105 ? -2.062 4.425 -11.394 1.00 96.25 105 ARG A CA 1
ATOM 793 C C . ARG A 1 105 ? -2.829 3.119 -11.140 1.00 96.25 105 ARG A C 1
ATOM 795 O O . ARG A 1 105 ? -3.887 2.899 -11.729 1.00 96.25 105 ARG A O 1
ATOM 802 N N . GLY A 1 106 ? -2.299 2.242 -10.290 1.00 96.44 106 GLY A N 1
ATOM 803 C CA . GLY A 1 106 ? -2.941 1.024 -9.808 1.00 96.44 106 GLY A CA 1
ATOM 804 C C . GLY A 1 106 ? -4.004 1.246 -8.726 1.00 96.44 106 GLY A C 1
ATOM 805 O O . GLY A 1 106 ? -4.714 0.292 -8.405 1.00 96.44 106 GLY A O 1
ATOM 806 N N . PHE A 1 107 ? -4.174 2.468 -8.198 1.00 97.62 107 PHE A N 1
ATOM 807 C CA . PHE A 1 107 ? -5.206 2.830 -7.210 1.00 97.62 107 PHE A CA 1
ATOM 808 C C . PHE A 1 107 ? -6.612 2.955 -7.823 1.00 97.62 107 PHE A C 1
ATOM 810 O O . PHE A 1 107 ? -7.359 3.911 -7.597 1.00 97.62 107 PHE A O 1
ATOM 817 N N . ASP A 1 108 ? -6.986 1.941 -8.604 1.00 96.81 108 ASP A N 1
ATOM 818 C CA . ASP A 1 108 ? -8.304 1.795 -9.203 1.00 96.81 108 ASP A CA 1
ATOM 819 C C . ASP A 1 108 ? -9.410 1.659 -8.138 1.00 96.81 108 ASP A C 1
ATOM 821 O O . ASP A 1 108 ? -9.169 1.490 -6.938 1.00 96.81 108 ASP A O 1
ATOM 825 N N . SER A 1 109 ? -10.667 1.700 -8.579 1.00 97.81 109 SER A N 1
ATOM 826 C CA . SER A 1 109 ? -11.825 1.607 -7.681 1.00 97.81 109 SER A CA 1
ATOM 827 C C . SER A 1 109 ? -11.840 0.331 -6.832 1.00 97.81 109 SER A C 1
ATOM 829 O O . SER A 1 109 ? -12.388 0.320 -5.732 1.00 97.81 109 SER A O 1
ATOM 831 N N . LYS A 1 110 ? -11.245 -0.762 -7.316 1.00 98.06 110 LYS A N 1
ATOM 832 C CA . LYS A 1 110 ? -11.148 -2.034 -6.591 1.00 98.06 110 LYS A CA 1
ATOM 833 C C . LYS A 1 110 ? -10.025 -2.000 -5.549 1.00 98.06 110 LYS A C 1
ATOM 835 O O . LYS A 1 110 ? -10.164 -2.627 -4.503 1.00 98.06 110 LYS A O 1
ATOM 840 N N . PHE A 1 111 ? -8.933 -1.284 -5.808 1.00 98.56 111 PHE A N 1
ATOM 841 C CA . PHE A 1 111 ? -7.889 -1.022 -4.822 1.00 98.56 111 PHE A CA 1
ATOM 842 C C . PHE A 1 111 ? -8.432 -0.151 -3.684 1.00 98.56 111 PHE A C 1
ATOM 844 O O . PHE A 1 111 ? -8.279 -0.501 -2.518 1.00 98.56 111 PHE A O 1
ATOM 851 N N . GLN A 1 112 ? -9.166 0.914 -4.015 1.00 98.56 112 GLN A N 1
ATOM 852 C CA . GLN A 1 112 ? -9.840 1.764 -3.027 1.00 98.56 112 GLN A CA 1
ATOM 853 C C . GLN A 1 112 ? -10.813 0.965 -2.148 1.00 98.56 112 GLN A C 1
ATOM 855 O O . GLN A 1 112 ? -10.777 1.078 -0.926 1.00 98.56 112 GLN A O 1
ATOM 860 N N . GLN A 1 113 ? -11.627 0.090 -2.748 1.00 98.31 113 GLN A N 1
ATOM 861 C CA . GLN A 1 113 ? -12.508 -0.813 -1.997 1.00 98.31 113 GLN A CA 1
ATOM 862 C C . GLN A 1 113 ? -11.736 -1.739 -1.050 1.00 98.31 113 GLN A C 1
ATOM 864 O O . GLN A 1 113 ? -12.190 -1.980 0.065 1.00 98.31 113 GLN A O 1
ATOM 869 N N . ALA A 1 114 ? -10.567 -2.242 -1.458 1.00 98.31 114 ALA A N 1
ATOM 870 C CA . ALA A 1 114 ? -9.733 -3.078 -0.598 1.00 98.31 114 ALA A CA 1
ATOM 871 C C . ALA A 1 114 ? -9.177 -2.303 0.606 1.00 98.31 114 ALA A C 1
ATOM 873 O O . ALA A 1 114 ? -9.202 -2.818 1.723 1.00 98.31 114 ALA A O 1
ATOM 874 N N . ILE A 1 115 ? -8.726 -1.061 0.404 1.00 98.25 115 ILE A N 1
ATOM 875 C CA . ILE A 1 115 ? -8.247 -0.190 1.487 1.00 98.25 115 ILE A C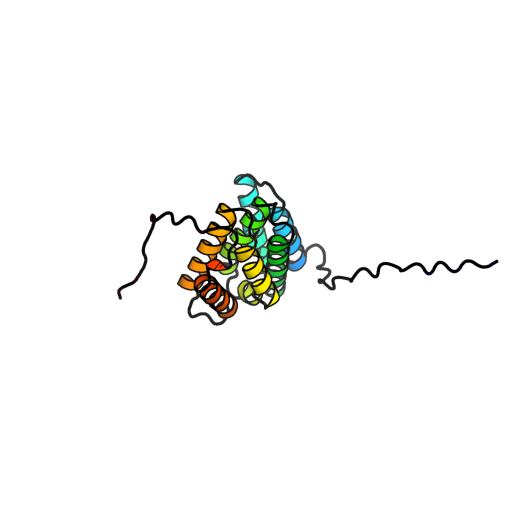A 1
ATOM 876 C C . ILE A 1 115 ? -9.385 0.156 2.444 1.00 98.25 115 ILE A C 1
ATOM 878 O O . ILE A 1 115 ? -9.241 -0.026 3.649 1.00 98.25 115 ILE A O 1
ATOM 882 N N . GLN A 1 116 ? -10.540 0.564 1.915 1.00 97.69 116 GLN A N 1
ATOM 883 C CA . GLN A 1 116 ? -11.729 0.853 2.715 1.00 97.69 116 GLN A CA 1
ATOM 884 C C . GLN A 1 116 ? -12.166 -0.357 3.544 1.00 97.69 116 GLN A C 1
ATOM 886 O O . GLN A 1 116 ? -12.413 -0.238 4.742 1.00 97.69 116 GLN A O 1
ATOM 891 N N . TRP A 1 117 ? -12.248 -1.534 2.917 1.00 96.31 117 TRP A N 1
ATOM 892 C CA . TRP A 1 117 ? -12.590 -2.765 3.619 1.00 96.31 117 TRP A CA 1
ATOM 893 C C . TRP A 1 117 ? -11.575 -3.068 4.724 1.00 96.31 117 TRP A C 1
ATOM 895 O O . TRP A 1 117 ? -11.968 -3.419 5.832 1.00 96.31 117 TRP A O 1
ATOM 905 N N . THR A 1 118 ? -10.282 -2.874 4.450 1.00 95.50 118 THR A N 1
ATOM 906 C CA . THR A 1 118 ? -9.216 -3.106 5.432 1.00 95.50 118 THR A CA 1
ATOM 907 C C . THR A 1 118 ? -9.325 -2.141 6.609 1.00 95.50 118 THR A C 1
ATOM 909 O O . THR A 1 118 ? -9.298 -2.602 7.740 1.00 95.50 118 THR A O 1
ATOM 912 N N . LEU A 1 119 ? -9.534 -0.840 6.389 1.00 94.94 119 LEU A N 1
ATOM 913 C CA . LEU A 1 119 ? -9.749 0.132 7.474 1.00 94.94 119 LEU A CA 1
ATOM 914 C C . LEU A 1 119 ? -10.936 -0.266 8.364 1.00 94.94 119 LEU A C 1
ATOM 916 O O . LEU A 1 119 ? -10.844 -0.273 9.587 1.00 94.94 119 LEU A O 1
ATOM 920 N N . ARG A 1 120 ? -12.050 -0.672 7.751 1.00 94.00 120 ARG A N 1
ATOM 921 C CA . ARG A 1 120 ? -13.287 -0.962 8.485 1.00 94.00 120 ARG A CA 1
ATOM 922 C C . ARG A 1 120 ? -13.289 -2.317 9.183 1.00 94.00 120 ARG A C 1
ATOM 924 O O . ARG A 1 120 ? -13.907 -2.443 10.235 1.00 94.00 120 ARG A O 1
ATOM 931 N N . HIS A 1 121 ? -12.614 -3.316 8.615 1.00 92.00 121 HIS A N 1
ATOM 932 C CA . HIS A 1 121 ? -12.684 -4.716 9.049 1.00 92.00 121 HIS A CA 1
ATOM 933 C C . HIS A 1 121 ? -11.337 -5.316 9.476 1.00 92.00 121 HIS A C 1
ATOM 935 O O . HIS A 1 121 ? -11.233 -6.536 9.650 1.00 92.00 121 HIS A O 1
ATOM 941 N N . CYS A 1 122 ? -10.290 -4.499 9.634 1.00 90.44 122 CYS A N 1
ATOM 942 C CA . CYS A 1 122 ? -9.026 -4.966 10.196 1.00 90.44 122 CYS A CA 1
ATOM 943 C C . CYS A 1 122 ? -9.274 -5.582 11.578 1.00 90.44 122 CYS A C 1
ATOM 945 O O . CYS A 1 122 ? -9.997 -5.020 12.395 1.00 90.44 122 CYS A O 1
ATOM 947 N N . LYS A 1 123 ? -8.655 -6.731 11.857 1.00 89.69 123 LYS A N 1
ATOM 948 C CA . LYS A 1 123 ? -8.743 -7.380 13.175 1.00 89.69 123 LYS A CA 1
ATOM 949 C C . LYS A 1 123 ? -7.643 -6.935 14.135 1.00 89.69 123 LYS A C 1
ATOM 951 O O . LYS A 1 123 ? -7.749 -7.171 15.333 1.00 89.69 123 LYS A O 1
ATOM 956 N N . HIS A 1 124 ? -6.580 -6.335 13.603 1.00 89.81 124 HIS A N 1
ATOM 957 C CA . HIS A 1 124 ? -5.323 -6.120 14.311 1.00 89.81 124 HIS A CA 1
ATOM 958 C C . HIS A 1 124 ? -5.018 -4.631 14.427 1.00 89.81 124 HIS A C 1
ATOM 960 O O . HIS A 1 124 ? -4.831 -3.949 13.419 1.00 89.81 124 HIS A O 1
ATOM 966 N N . THR A 1 125 ? -4.924 -4.130 15.659 1.00 90.44 125 THR A N 1
ATOM 967 C CA . THR A 1 125 ? -4.721 -2.699 15.924 1.00 90.44 125 THR A CA 1
ATOM 968 C C . THR A 1 125 ? -3.445 -2.153 15.292 1.00 90.44 125 THR A C 1
ATOM 970 O O . THR A 1 125 ? -3.494 -1.094 14.678 1.00 90.44 125 THR A O 1
ATOM 973 N N . SER A 1 126 ? -2.335 -2.893 15.359 1.00 90.19 126 SER A N 1
ATOM 974 C CA . SER A 1 126 ? -1.057 -2.480 14.763 1.00 90.19 126 SER A CA 1
ATOM 975 C C . SER A 1 126 ? -1.130 -2.347 13.239 1.00 90.19 126 SER A C 1
ATOM 977 O O . SER A 1 126 ? -0.629 -1.380 12.677 1.00 90.19 126 SER A O 1
ATOM 979 N N . VAL A 1 127 ? -1.807 -3.280 12.561 1.00 93.19 127 VAL A N 1
ATOM 980 C CA . VAL A 1 127 ? -2.020 -3.237 11.104 1.00 93.19 127 VAL A CA 1
ATOM 981 C C . VAL A 1 127 ? -2.907 -2.051 10.727 1.00 93.19 127 VAL A C 1
ATOM 983 O O . VAL A 1 127 ? -2.617 -1.347 9.764 1.00 93.19 127 VAL A O 1
ATOM 986 N N . HIS A 1 128 ? -3.971 -1.807 11.498 1.00 94.31 128 HIS A N 1
ATOM 987 C CA . HIS A 1 128 ? -4.850 -0.661 11.280 1.00 94.31 128 HIS A CA 1
ATOM 988 C C . HIS A 1 128 ? -4.104 0.669 11.468 1.00 94.31 128 HIS A C 1
ATOM 990 O O . HIS A 1 128 ? -4.184 1.541 10.609 1.00 94.31 128 HIS A O 1
ATOM 996 N N . GLN A 1 129 ? -3.366 0.822 12.572 1.00 93.31 129 GLN A N 1
ATOM 997 C CA . GLN A 1 129 ? -2.557 2.013 12.851 1.00 93.31 129 GLN A CA 1
ATOM 998 C C . GLN A 1 129 ? -1.539 2.263 11.737 1.00 93.31 129 GLN A C 1
ATOM 1000 O O . GLN A 1 129 ? -1.496 3.365 11.200 1.00 93.31 129 GLN A O 1
ATOM 1005 N N . PHE A 1 130 ? -0.814 1.225 11.316 1.00 95.12 130 PHE A N 1
ATOM 1006 C CA . PHE A 1 130 ? 0.169 1.346 10.245 1.00 95.12 130 PHE A CA 1
ATOM 1007 C C . PHE A 1 130 ? -0.464 1.737 8.902 1.00 95.12 130 PHE A C 1
ATOM 1009 O O . PHE A 1 130 ? 0.084 2.566 8.180 1.00 95.12 130 PHE A O 1
ATOM 1016 N N . LEU A 1 131 ? -1.650 1.209 8.571 1.00 97.31 131 LEU A N 1
ATOM 1017 C CA . LEU A 1 131 ? -2.381 1.651 7.380 1.00 97.31 131 LEU A CA 1
ATOM 1018 C C . LEU A 1 131 ? -2.752 3.138 7.463 1.00 97.31 131 LEU A C 1
ATOM 1020 O O . LEU A 1 131 ? -2.563 3.857 6.486 1.00 97.31 131 LEU A O 1
ATOM 1024 N N . CYS A 1 132 ? -3.247 3.611 8.611 1.00 96.56 132 CYS A N 1
ATOM 1025 C CA . CYS A 1 132 ? -3.533 5.034 8.807 1.00 96.56 132 CYS A CA 1
ATOM 1026 C C . CYS A 1 132 ? -2.274 5.895 8.645 1.00 96.56 132 CYS A C 1
ATOM 1028 O O . CYS A 1 132 ? -2.323 6.892 7.935 1.00 96.56 132 CYS A O 1
ATOM 1030 N N . GLU A 1 133 ? -1.148 5.492 9.239 1.00 96.62 133 GLU A N 1
ATOM 1031 C CA . GLU A 1 133 ? 0.135 6.199 9.113 1.00 96.62 133 GLU A CA 1
ATOM 1032 C C . GLU A 1 133 ? 0.606 6.283 7.658 1.00 96.62 133 GLU A C 1
ATOM 1034 O O . GLU A 1 133 ? 1.026 7.347 7.203 1.00 96.62 133 GLU A O 1
ATOM 1039 N N . VAL A 1 134 ? 0.497 5.188 6.898 1.00 97.94 134 VAL A N 1
ATOM 1040 C CA . VAL A 1 134 ? 0.832 5.191 5.468 1.00 97.94 134 VAL A CA 1
ATOM 1041 C C . VAL A 1 134 ? -0.101 6.115 4.686 1.00 97.94 134 VAL A C 1
ATOM 1043 O O . VAL A 1 134 ? 0.367 6.848 3.821 1.00 97.94 134 VAL A O 1
ATOM 1046 N N . LEU A 1 135 ? -1.401 6.135 4.981 1.00 98.31 135 LEU A N 1
ATOM 1047 C CA . LEU A 1 135 ? -2.344 7.018 4.289 1.00 98.31 135 LEU A CA 1
ATOM 1048 C C . LEU A 1 135 ? -2.144 8.501 4.650 1.00 98.31 135 LEU A C 1
ATOM 1050 O O . LEU A 1 135 ? -2.213 9.348 3.760 1.00 98.31 135 LEU A O 1
ATOM 1054 N N . ASP A 1 136 ? -1.831 8.819 5.910 1.00 97.81 136 ASP A N 1
ATOM 1055 C CA . ASP A 1 136 ? -1.440 10.171 6.328 1.00 97.81 136 ASP A CA 1
ATOM 1056 C C . ASP A 1 136 ? -0.124 10.600 5.656 1.00 97.81 136 ASP A C 1
ATOM 1058 O O . ASP A 1 136 ? -0.019 11.728 5.166 1.00 97.81 136 ASP A O 1
ATOM 1062 N N . TYR A 1 137 ? 0.852 9.692 5.533 1.00 97.31 137 TYR A N 1
ATOM 1063 C CA . TYR A 1 137 ? 2.066 9.932 4.752 1.00 97.31 137 TYR A CA 1
ATOM 1064 C C . TYR A 1 137 ? 1.735 10.265 3.292 1.00 97.31 137 TYR A C 1
ATOM 1066 O O . TYR A 1 137 ? 2.170 11.303 2.791 1.00 97.31 137 TYR A O 1
ATOM 1074 N N . LEU A 1 138 ? 0.925 9.438 2.621 1.00 97.75 138 LEU A N 1
ATOM 1075 C CA . LEU A 1 138 ? 0.558 9.660 1.221 1.00 97.75 138 LEU A CA 1
ATOM 1076 C C . LEU A 1 138 ? -0.187 10.980 1.016 1.00 97.75 138 LEU A C 1
ATOM 1078 O O . LEU A 1 138 ? 0.097 11.692 0.057 1.00 97.75 138 LEU A O 1
ATOM 1082 N N . GLU A 1 139 ? -1.106 11.342 1.911 1.00 97.88 139 GLU A N 1
ATOM 1083 C CA . GLU A 1 139 ? -1.793 12.630 1.832 1.00 97.88 139 GLU A CA 1
ATOM 1084 C C . GLU A 1 139 ? -0.836 13.807 2.037 1.00 97.88 139 GLU A C 1
ATOM 1086 O O . GLU A 1 139 ? -0.874 14.760 1.259 1.00 97.88 139 GLU A O 1
ATOM 1091 N N . SER A 1 140 ? 0.035 13.748 3.050 1.00 97.44 140 SER A N 1
ATOM 1092 C CA . SER A 1 140 ? 0.994 14.828 3.315 1.00 97.44 140 SER A CA 1
ATOM 1093 C C . SER A 1 140 ? 1.978 15.025 2.159 1.00 97.44 140 SER A C 1
ATOM 1095 O O . SER A 1 140 ? 2.339 16.156 1.833 1.00 97.44 140 SER A O 1
ATOM 1097 N N . ARG A 1 141 ? 2.389 13.931 1.506 1.00 96.62 141 ARG A N 1
ATOM 1098 C CA . ARG A 1 141 ? 3.397 13.946 0.445 1.00 96.62 141 ARG A CA 1
ATOM 1099 C C . ARG A 1 141 ? 2.817 14.239 -0.936 1.00 96.62 141 ARG A C 1
ATOM 1101 O O . ARG A 1 141 ? 3.441 14.968 -1.703 1.00 96.62 141 ARG A O 1
ATOM 1108 N N . TYR A 1 142 ? 1.650 13.678 -1.246 1.00 96.69 142 TYR A N 1
ATOM 1109 C CA . TYR A 1 142 ? 1.053 13.670 -2.586 1.00 96.69 142 TYR A CA 1
ATOM 1110 C C . TYR A 1 142 ? -0.320 14.357 -2.640 1.00 96.69 142 TYR A C 1
ATOM 1112 O O . TYR A 1 142 ? -1.054 14.188 -3.607 1.00 96.69 142 TYR A O 1
ATOM 1120 N N . GLY A 1 143 ? -0.673 15.167 -1.634 1.00 94.25 143 GLY A N 1
ATOM 1121 C CA . GLY A 1 143 ? -1.964 15.864 -1.499 1.00 94.25 143 GLY A CA 1
ATOM 1122 C C . GLY A 1 143 ? -2.441 16.675 -2.707 1.00 94.25 143 GLY A C 1
ATOM 1123 O O . GLY A 1 143 ? -3.641 16.917 -2.825 1.00 94.25 143 GLY A O 1
ATOM 1124 N N . GLN A 1 144 ? -1.516 17.089 -3.576 1.00 94.62 144 GLN A N 1
ATOM 1125 C CA . GLN A 1 144 ? -1.767 17.870 -4.793 1.00 94.62 144 GLN A CA 1
ATOM 1126 C C . GLN A 1 144 ? -1.478 17.078 -6.086 1.00 94.62 144 GLN A C 1
ATOM 1128 O O . GLN A 1 144 ? -1.546 17.638 -7.176 1.00 94.62 144 GLN A O 1
ATOM 1133 N N . ASP A 1 145 ? -1.113 15.795 -5.985 1.00 95.88 145 ASP A N 1
ATOM 1134 C CA . ASP A 1 145 ? -0.817 14.938 -7.135 1.00 95.88 145 ASP A CA 1
ATOM 1135 C C . ASP A 1 145 ? -2.093 14.234 -7.619 1.00 95.88 145 ASP A C 1
ATOM 1137 O O . ASP A 1 145 ? -2.680 13.399 -6.923 1.00 95.88 145 ASP A O 1
ATOM 1141 N N . GLU A 1 146 ? -2.500 14.535 -8.852 1.00 96.56 146 GLU A N 1
ATOM 1142 C CA . GLU A 1 146 ? -3.676 13.938 -9.496 1.00 96.56 146 GLU A CA 1
ATOM 1143 C C . GLU A 1 146 ? -3.614 12.405 -9.584 1.00 96.56 146 GLU A C 1
ATOM 1145 O O . GLU A 1 146 ? -4.647 11.737 -9.550 1.00 96.56 146 GLU A O 1
ATOM 1150 N N . THR A 1 147 ? -2.415 11.823 -9.652 1.00 96.56 147 THR A N 1
ATOM 1151 C CA . THR A 1 147 ? -2.223 10.367 -9.704 1.00 96.56 147 THR A CA 1
ATOM 1152 C C . THR A 1 147 ? -2.608 9.706 -8.381 1.00 96.56 147 THR A C 1
ATOM 1154 O O . THR A 1 147 ? -3.126 8.589 -8.375 1.00 96.56 147 THR A O 1
ATOM 1157 N N . PHE A 1 148 ? -2.381 10.392 -7.257 1.00 97.81 148 PHE A N 1
ATOM 1158 C CA . PHE A 1 148 ? -2.694 9.907 -5.910 1.00 97.81 148 PHE A CA 1
ATOM 1159 C C . PHE A 1 148 ? -4.063 10.371 -5.412 1.00 97.81 148 PHE A C 1
ATOM 1161 O O . PHE A 1 148 ? -4.585 9.816 -4.441 1.00 97.81 148 PHE A O 1
ATOM 1168 N N . ARG A 1 149 ? -4.694 11.332 -6.094 1.00 97.31 149 ARG A N 1
ATOM 1169 C CA . ARG A 1 149 ? -6.017 11.854 -5.737 1.00 97.31 149 ARG A CA 1
ATOM 1170 C C . ARG A 1 149 ? -7.048 10.770 -5.382 1.00 97.31 149 ARG A C 1
ATOM 1172 O O . ARG A 1 149 ? -7.691 10.930 -4.344 1.00 97.31 149 ARG A O 1
ATOM 1179 N N . PRO A 1 150 ? -7.172 9.635 -6.107 1.00 96.88 150 PRO A N 1
ATOM 1180 C CA . PRO A 1 150 ? -8.173 8.623 -5.772 1.00 96.88 150 PRO A CA 1
ATOM 1181 C C . PRO A 1 150 ? -7.995 7.994 -4.380 1.00 96.88 150 PRO A C 1
ATOM 1183 O O . PRO A 1 150 ? -8.983 7.719 -3.700 1.00 96.88 150 PRO A O 1
ATOM 1186 N N . ILE A 1 151 ? -6.753 7.769 -3.930 1.00 97.88 151 ILE A N 1
ATOM 1187 C CA . ILE A 1 151 ? -6.506 7.205 -2.594 1.00 97.88 151 ILE A CA 1
ATOM 1188 C C . ILE A 1 151 ? -6.605 8.277 -1.500 1.00 97.88 151 ILE A C 1
ATOM 1190 O O . ILE A 1 151 ? -7.086 7.996 -0.403 1.00 97.88 151 ILE A O 1
ATOM 1194 N N . ILE A 1 152 ? -6.222 9.517 -1.812 1.00 98.38 152 ILE A N 1
ATOM 1195 C CA . ILE A 1 152 ? -6.266 10.646 -0.874 1.00 98.38 152 ILE A CA 1
ATOM 1196 C C . ILE A 1 152 ? -7.709 11.066 -0.581 1.00 98.38 152 ILE A C 1
ATOM 1198 O O . ILE A 1 152 ? -8.065 11.280 0.577 1.00 98.38 152 ILE A O 1
ATOM 1202 N N . GLU A 1 153 ? -8.571 11.130 -1.598 1.00 97.81 153 GLU A N 1
ATOM 1203 C CA . GLU A 1 153 ? -10.002 11.407 -1.416 1.00 97.81 153 GLU A CA 1
ATOM 1204 C C . GLU A 1 153 ? -10.683 10.322 -0.570 1.00 97.81 153 GLU A C 1
ATOM 1206 O O . GLU A 1 153 ? -11.458 10.642 0.337 1.00 97.81 153 GLU A O 1
ATOM 1211 N N . LEU A 1 154 ? -10.348 9.045 -0.804 1.00 97.88 154 LEU A N 1
ATOM 1212 C CA . LEU A 1 154 ? -10.806 7.948 0.048 1.00 97.88 154 LEU A CA 1
ATOM 1213 C C . LEU A 1 154 ? -10.353 8.149 1.498 1.00 97.88 154 LEU A C 1
ATOM 1215 O O . LEU A 1 154 ? -11.166 8.016 2.413 1.00 97.88 154 LEU A O 1
ATOM 1219 N N . TRP A 1 155 ? -9.075 8.469 1.715 1.00 97.81 155 TRP A N 1
ATOM 1220 C CA . TRP A 1 155 ? -8.532 8.634 3.060 1.00 97.81 155 TRP A CA 1
ATOM 1221 C C . TRP A 1 155 ? -9.204 9.775 3.825 1.00 97.81 155 TRP A C 1
ATOM 1223 O O . TRP A 1 155 ? -9.649 9.580 4.956 1.00 97.81 155 TRP A O 1
ATOM 1233 N N . ARG A 1 156 ? -9.375 10.940 3.188 1.00 97.19 156 ARG A N 1
ATOM 1234 C CA . ARG A 1 156 ? -10.107 12.080 3.764 1.00 97.19 156 ARG A CA 1
ATOM 1235 C C . ARG A 1 156 ? -11.528 11.701 4.171 1.00 97.19 156 ARG A C 1
ATOM 1237 O O . ARG A 1 156 ? -11.972 12.067 5.258 1.00 97.19 156 ARG A O 1
ATOM 1244 N N . LYS A 1 157 ? -12.224 10.931 3.329 1.00 97.19 157 LYS A N 1
ATOM 1245 C CA . LYS A 1 157 ? -13.577 10.447 3.620 1.00 97.19 157 LYS A CA 1
ATOM 1246 C C . LYS A 1 157 ? -13.604 9.497 4.817 1.00 97.19 157 LYS A C 1
ATOM 1248 O O . LYS A 1 157 ? -14.456 9.655 5.683 1.00 97.19 157 LYS A O 1
ATOM 1253 N N . GLU A 1 158 ? -12.702 8.519 4.882 1.00 95.50 158 GLU A N 1
ATOM 1254 C CA . GLU A 1 158 ? -12.670 7.583 6.014 1.00 95.50 158 GLU A CA 1
ATOM 1255 C C . GLU A 1 158 ? -12.275 8.290 7.318 1.00 95.50 158 GLU A C 1
ATOM 1257 O O . GLU A 1 158 ? -12.872 8.004 8.351 1.00 95.50 158 GLU A O 1
ATOM 1262 N N . LYS A 1 159 ? -11.358 9.270 7.282 1.00 92.94 159 LYS A N 1
ATOM 1263 C CA . LYS A 1 159 ? -11.013 10.098 8.453 1.00 92.94 159 LYS A CA 1
ATOM 1264 C C . LYS A 1 159 ? -12.182 10.903 9.009 1.00 92.94 159 LYS A C 1
ATOM 1266 O O . LYS A 1 159 ? -12.224 11.130 10.213 1.00 92.94 159 LYS A O 1
ATOM 1271 N N . ALA A 1 160 ? -13.101 11.343 8.152 1.00 93.50 160 ALA A N 1
ATOM 1272 C CA . ALA A 1 160 ? -14.308 12.048 8.576 1.00 93.50 160 ALA A CA 1
ATOM 1273 C C . ALA A 1 160 ? -15.345 11.120 9.234 1.00 93.50 160 ALA A C 1
ATOM 1275 O O . ALA A 1 160 ? -16.262 11.615 9.883 1.00 93.50 160 ALA A O 1
ATOM 1276 N N . HIS A 1 161 ? -15.190 9.798 9.081 1.00 91.56 161 HIS A N 1
ATOM 1277 C CA . HIS A 1 161 ? -16.121 8.788 9.578 1.00 91.56 161 HIS A CA 1
ATOM 1278 C C . HIS A 1 161 ? -15.431 7.644 10.351 1.00 91.56 161 HIS A C 1
ATOM 1280 O O . HIS A 1 161 ? -15.583 6.467 9.985 1.00 91.56 161 HIS A O 1
ATOM 1286 N N . PRO A 1 162 ? -14.655 7.948 11.411 1.00 87.19 162 PRO A N 1
ATOM 1287 C CA . PRO A 1 162 ? -13.919 6.940 12.173 1.00 87.19 162 PRO A CA 1
ATOM 1288 C C . PRO A 1 162 ? -14.834 5.958 12.922 1.00 87.19 162 PRO A C 1
ATOM 1290 O O . PRO A 1 162 ? -14.400 4.871 13.296 1.00 87.19 162 PRO A O 1
ATOM 1293 N N . GLU A 1 163 ? -16.111 6.296 13.116 1.00 88.06 163 GLU A N 1
ATOM 1294 C CA . GLU A 1 163 ? -17.134 5.415 13.686 1.00 88.06 163 GLU A CA 1
ATOM 1295 C C . GLU A 1 163 ? -17.371 4.138 12.868 1.00 88.06 163 GLU A C 1
ATOM 1297 O O . GLU A 1 163 ? -17.885 3.154 13.398 1.00 88.06 163 GLU A O 1
ATOM 1302 N N . ASN A 1 164 ? -16.974 4.128 11.591 1.00 87.81 164 ASN A N 1
ATOM 1303 C CA . ASN A 1 164 ? -17.110 2.966 10.713 1.00 87.81 164 ASN A CA 1
ATOM 1304 C C . ASN A 1 164 ? -16.025 1.900 10.935 1.00 87.81 164 ASN A C 1
ATOM 1306 O O . ASN A 1 164 ? -16.069 0.846 10.294 1.00 87.81 164 ASN A O 1
ATOM 1310 N N . TRP A 1 165 ? -15.031 2.162 11.787 1.00 90.19 165 TRP A N 1
ATOM 1311 C CA . TRP A 1 165 ? -13.895 1.268 11.997 1.00 90.19 165 TRP A CA 1
ATOM 1312 C C . TRP A 1 165 ? -14.161 0.301 13.153 1.00 90.19 165 TRP A C 1
ATOM 1314 O O . TRP A 1 165 ? -14.512 0.710 14.260 1.00 90.19 165 TRP A O 1
ATOM 1324 N N . GLN A 1 166 ? -13.963 -1.001 12.921 1.00 82.50 166 GLN A N 1
ATOM 1325 C CA . GLN A 1 166 ? -14.086 -2.012 13.981 1.00 82.50 166 GLN A CA 1
ATOM 1326 C C . GLN A 1 166 ? -13.011 -1.855 15.061 1.00 82.50 166 GLN A C 1
ATOM 1328 O O . GLN A 1 166 ? -13.279 -2.064 16.246 1.00 82.50 166 GLN A O 1
ATOM 1333 N N . VAL A 1 167 ? -11.795 -1.480 14.660 1.00 81.50 167 VAL A N 1
ATOM 1334 C CA . VAL A 1 167 ? -10.719 -1.151 15.592 1.00 81.50 167 VAL A CA 1
ATOM 1335 C C . VAL A 1 167 ? -10.910 0.289 16.038 1.00 81.50 167 VAL A C 1
ATOM 1337 O O . VAL A 1 167 ? -10.785 1.224 15.250 1.00 81.50 167 VAL A O 1
ATOM 1340 N N . LYS A 1 168 ? -11.159 0.480 17.334 1.00 66.19 168 LYS A N 1
ATOM 1341 C CA . LYS A 1 168 ? -11.096 1.816 17.922 1.00 66.19 168 LYS A CA 1
ATOM 1342 C C . LYS A 1 168 ? -9.648 2.279 17.883 1.00 66.19 168 LYS A C 1
ATOM 1344 O O . LYS A 1 168 ? -8.776 1.610 18.435 1.00 66.19 168 LYS A O 1
ATOM 1349 N N . ARG A 1 169 ? -9.397 3.426 17.252 1.00 60.81 169 ARG A N 1
ATOM 1350 C CA . ARG A 1 169 ? -8.097 4.095 17.320 1.00 60.81 169 ARG A CA 1
ATOM 1351 C C . ARG A 1 169 ? -7.818 4.372 18.797 1.00 60.81 169 ARG A C 1
ATOM 1353 O O . ARG A 1 169 ? -8.451 5.238 19.395 1.00 60.81 169 ARG A O 1
ATOM 1360 N N . THR A 1 170 ? -6.919 3.606 19.408 1.00 54.16 170 THR A N 1
ATOM 1361 C CA . THR A 1 170 ? -6.332 4.003 20.682 1.00 54.16 170 THR A CA 1
ATOM 1362 C C . THR A 1 170 ? -5.511 5.239 20.370 1.00 54.16 170 THR A C 1
ATOM 1364 O O . THR A 1 170 ? -4.485 5.168 19.695 1.00 54.16 170 THR A O 1
ATOM 1367 N N . VAL A 1 171 ? -6.038 6.398 20.756 1.00 46.16 171 VAL A N 1
ATOM 1368 C CA . VAL A 1 171 ? -5.298 7.653 20.717 1.00 46.16 171 VAL A CA 1
ATOM 1369 C C . VAL A 1 171 ? -4.138 7.482 21.694 1.00 46.16 171 VAL A C 1
ATOM 1371 O O . VAL A 1 171 ? -4.315 7.603 22.901 1.00 46.16 171 VAL A O 1
ATOM 1374 N N . CYS A 1 172 ? -2.961 7.114 21.191 1.00 39.47 172 CYS A N 1
ATOM 1375 C CA . CYS A 1 172 ? -1.729 7.482 21.866 1.00 39.47 172 CYS A CA 1
ATOM 1376 C C . CYS A 1 172 ? -1.404 8.895 21.391 1.00 39.47 172 CYS A C 1
ATOM 1378 O O . CYS A 1 172 ? -0.960 9.103 20.265 1.00 39.47 172 CYS A O 1
ATOM 1380 N N . ASP A 1 173 ? -1.684 9.842 22.277 1.00 44.38 173 ASP A N 1
ATOM 1381 C CA . ASP A 1 173 ? -1.449 11.287 22.218 1.00 44.38 173 ASP A CA 1
ATOM 1382 C C . ASP A 1 173 ? 0.043 11.683 22.135 1.00 44.38 173 ASP A C 1
ATOM 1384 O O . ASP A 1 173 ? 0.473 12.711 22.650 1.00 44.38 173 ASP A O 1
ATOM 1388 N N . SER A 1 174 ? 0.899 10.875 21.515 1.00 44.47 174 SER A N 1
ATOM 1389 C CA . SER A 1 174 ? 2.339 11.119 21.550 1.00 44.47 174 SER A CA 1
ATOM 1390 C C . SER A 1 174 ? 3.052 10.380 20.424 1.00 44.47 174 SER A C 1
ATOM 1392 O O . SER A 1 174 ? 3.434 9.226 20.586 1.00 44.47 174 SER A O 1
ATOM 1394 N N . GLN A 1 175 ? 3.203 11.026 19.267 1.00 39.78 175 GLN A N 1
ATOM 1395 C CA . GLN A 1 175 ? 4.492 11.590 18.849 1.00 39.78 175 GLN A CA 1
ATOM 1396 C C . GLN A 1 175 ? 4.370 12.154 17.420 1.00 39.78 175 GLN A C 1
ATOM 1398 O O . GLN A 1 175 ? 4.445 11.436 16.430 1.00 39.78 175 GLN A O 1
ATOM 1403 N N . TRP A 1 176 ? 4.264 13.481 17.374 1.00 32.94 176 TRP A N 1
ATOM 1404 C CA . TRP A 1 176 ? 4.828 14.403 16.382 1.00 32.94 176 TRP A CA 1
ATOM 1405 C C . TRP A 1 176 ? 3.827 15.272 15.589 1.00 32.94 176 TRP A C 1
ATOM 1407 O O . TRP A 1 176 ? 3.025 14.755 14.812 1.00 32.94 176 TRP A O 1
ATOM 1417 N N . PRO A 1 177 ? 3.905 16.610 15.752 1.00 56.00 177 PRO A N 1
ATOM 1418 C CA . PRO A 1 177 ? 3.128 17.590 15.007 1.00 56.00 177 PRO A CA 1
ATOM 1419 C C . PRO A 1 177 ? 3.880 18.016 13.743 1.00 56.00 177 PRO A C 1
ATOM 1421 O O . PRO A 1 177 ? 5.061 18.340 13.824 1.00 56.00 177 PRO A O 1
ATOM 1424 N N . LEU A 1 178 ? 3.205 18.129 12.597 1.00 39.53 178 LEU A N 1
ATOM 1425 C CA . LEU A 1 178 ? 3.682 18.997 11.517 1.00 39.53 178 LEU A CA 1
ATOM 1426 C C . LEU A 1 178 ? 2.526 19.767 10.868 1.00 39.53 178 LEU A C 1
ATOM 1428 O O . LEU A 1 178 ? 1.719 19.219 10.125 1.00 39.53 178 LEU A O 1
ATOM 1432 N N . ALA A 1 179 ? 2.556 21.069 11.164 1.00 34.47 179 ALA A N 1
ATOM 1433 C CA . ALA A 1 179 ? 2.038 22.193 10.392 1.00 34.47 179 ALA A CA 1
ATOM 1434 C C . ALA A 1 179 ? 0.516 22.419 10.365 1.00 34.47 179 ALA A C 1
ATOM 1436 O O . ALA A 1 179 ? -0.126 22.400 9.319 1.00 34.47 179 ALA A O 1
ATOM 1437 N N . ALA A 1 180 ? -0.025 22.822 11.515 1.00 36.28 180 ALA A N 1
ATOM 1438 C CA . ALA A 1 180 ? -0.812 24.052 11.528 1.00 36.28 180 ALA A CA 1
ATOM 1439 C C . ALA A 1 180 ? 0.165 25.208 11.816 1.00 36.28 180 ALA A C 1
ATOM 1441 O O . ALA A 1 180 ? 0.881 25.145 12.815 1.00 36.28 180 ALA A O 1
ATOM 1442 N N . ASN A 1 181 ? 0.183 26.210 10.931 1.00 35.28 181 ASN A N 1
ATOM 1443 C CA . ASN A 1 181 ? 0.999 27.440 10.900 1.00 35.28 181 ASN A CA 1
ATOM 1444 C C . ASN A 1 181 ? 2.182 27.429 9.916 1.00 35.28 181 ASN A C 1
ATOM 1446 O O . ASN A 1 181 ? 3.331 27.211 10.299 1.00 35.28 181 ASN A O 1
ATOM 1450 N N . ALA A 1 182 ? 1.873 27.764 8.662 1.00 32.38 182 ALA A N 1
ATOM 1451 C CA . ALA A 1 182 ? 2.531 28.826 7.897 1.00 32.38 182 ALA A CA 1
ATOM 1452 C C . ALA A 1 182 ? 1.519 29.388 6.890 1.00 32.38 182 ALA A C 1
ATOM 1454 O O . ALA A 1 182 ? 0.843 28.560 6.239 1.00 32.38 182 ALA A O 1
#

pLDDT: mean 82.58, std 21.58, range [31.42, 98.56]

Organism: Xylona heveae (strain CBS 132557 / TC161) (NCBI:txid1328760)

Secondary structure (DSSP, 8-state):
-------------------PPTTSHHHHHHHHHHHHHH----HHHHHHHHHHHHHHHHH-HHHHHHHHHHHHHHHHH-TT-HHHHHHHHHHHHHHHHTTTHHHHTT--HHHHHHHHHHHHH---HHHHHHHHHHHHHHHHHHTT-TTTHHHHHHHHHHHT-GGG-SS-------S----S--

Foldseek 3Di:
DDDDDPDPPPPPPPPPDDPDDPPALLVQLLVLLVCQLPDPDDPVVVVVRLVSNLVSLQVDLNSLLSNLVNLLCQLPVDLVSLSSLQSSLVCVLSVCVGVNLSNLLNCDPSSLVSLVCNQQPRPDLVSNVSNLVSLVVCCVVCVPPPSNVSSVVSSVVCVVPVVSHPDDNPPPVDDDDDDPDD

InterPro domains:
  IPR008942 ENTH/VHS [G3DSA:1.25.40.90] (29-173)
  IPR008942 ENTH/VHS [SSF48464] (40-160)

Sequence (182 aa):
MQKLKESFKKRGSQDIGSRSSPGSPEGDVVKNVRSFCDSNAKQDEEILFLPVIVEAASASPTAAKEAAYVIRKVLVKDASRSQSQYNAIMLIRILSENPGPAFARGFDSKFQQAIQWTLRHCKHTSVHQFLCEVLDYLESRYGQDETFRPIIELWRKEKAHPENWQVKRTVCDSQWPLAANA

Radius of gyration: 19.06 Å; chains: 1; bounding box: 54×75×41 Å